Protein AF-A0AB74BL96-F1 (afdb_monomer)

Structure (mmCIF, N/CA/C/O backbone):
data_AF-A0AB74BL96-F1
#
_entry.id   AF-A0AB74BL96-F1
#
loop_
_atom_site.group_PDB
_atom_site.id
_atom_site.type_symbol
_atom_site.label_atom_id
_atom_site.label_alt_id
_atom_site.label_comp_id
_atom_site.label_asym_id
_atom_site.label_entity_id
_atom_site.label_seq_id
_atom_site.pdbx_PDB_ins_code
_atom_site.Cartn_x
_atom_site.Cartn_y
_atom_site.Cartn_z
_atom_site.occupancy
_atom_site.B_iso_or_equiv
_atom_site.auth_seq_id
_atom_site.auth_comp_id
_atom_site.auth_asym_id
_atom_site.auth_atom_id
_atom_site.pdbx_PDB_model_num
ATOM 1 N N . ARG A 1 1 ? 13.165 -15.440 -4.299 1.00 39.16 1 ARG A N 1
ATOM 2 C CA . ARG A 1 1 ? 14.450 -15.121 -3.633 1.00 39.16 1 ARG A CA 1
ATOM 3 C C . ARG A 1 1 ? 14.889 -13.724 -4.081 1.00 39.16 1 ARG A C 1
ATOM 5 O O . ARG A 1 1 ? 15.359 -13.580 -5.199 1.00 39.16 1 ARG A O 1
ATOM 12 N N . TRP A 1 2 ? 14.602 -12.688 -3.284 1.00 41.88 2 TRP A N 1
ATOM 13 C CA . TRP A 1 2 ? 15.051 -11.309 -3.534 1.00 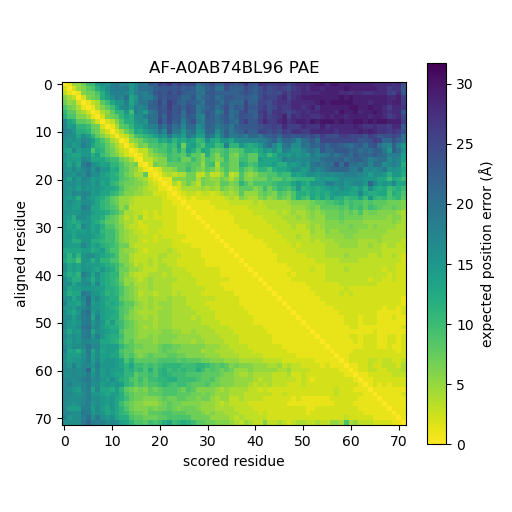41.88 2 TRP A CA 1
ATOM 14 C C . TRP A 1 2 ? 16.458 -11.171 -2.961 1.00 41.88 2 TRP A C 1
ATOM 16 O O . TRP A 1 2 ? 16.610 -11.034 -1.755 1.00 41.88 2 TRP A O 1
ATOM 26 N N . THR A 1 3 ? 17.487 -11.296 -3.791 1.00 41.91 3 THR A N 1
ATOM 27 C CA . THR A 1 3 ? 18.868 -11.144 -3.319 1.00 41.91 3 THR A CA 1
ATOM 28 C C . THR A 1 3 ? 19.375 -9.760 -3.667 1.00 41.91 3 THR A C 1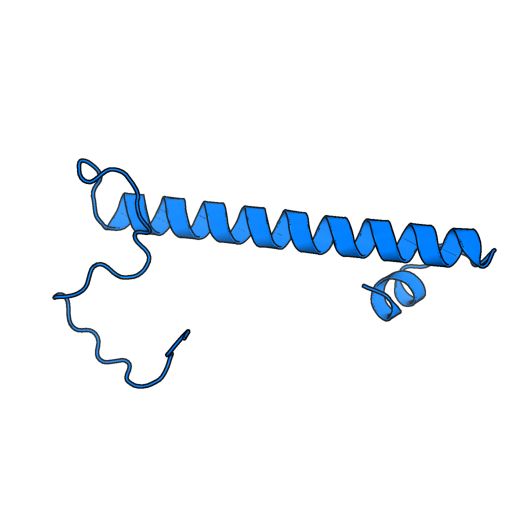
ATOM 30 O O . THR A 1 3 ? 19.756 -9.488 -4.804 1.00 41.91 3 THR A O 1
ATOM 33 N N . TRP A 1 4 ? 19.360 -8.915 -2.638 1.00 42.56 4 TRP A N 1
ATOM 34 C CA . TRP A 1 4 ? 20.150 -7.692 -2.527 1.00 42.56 4 TRP A CA 1
ATOM 35 C C . TRP A 1 4 ? 21.600 -7.981 -2.085 1.00 42.56 4 TRP A C 1
ATOM 37 O O . TRP A 1 4 ? 22.343 -7.055 -1.797 1.00 42.56 4 TRP A O 1
ATOM 47 N N . ASP A 1 5 ? 22.039 -9.243 -2.073 1.00 35.72 5 ASP A N 1
ATOM 48 C CA . ASP A 1 5 ? 23.427 -9.604 -1.785 1.00 35.72 5 ASP A CA 1
ATOM 49 C C . ASP A 1 5 ? 24.235 -9.740 -3.082 1.00 35.72 5 ASP A C 1
ATOM 51 O O . ASP A 1 5 ? 23.917 -10.563 -3.946 1.00 35.72 5 ASP A O 1
ATOM 55 N N . ARG A 1 6 ? 25.314 -8.945 -3.171 1.00 34.12 6 ARG A N 1
ATOM 56 C CA . ARG A 1 6 ? 26.260 -8.765 -4.298 1.00 34.12 6 ARG A CA 1
ATOM 57 C C . ARG A 1 6 ? 25.839 -7.737 -5.356 1.00 34.12 6 ARG A C 1
ATOM 59 O O . ARG A 1 6 ? 25.694 -8.035 -6.543 1.00 34.12 6 ARG A O 1
ATOM 66 N N . TYR A 1 7 ? 25.700 -6.485 -4.921 1.00 46.94 7 TYR A N 1
ATOM 67 C CA . TYR A 1 7 ? 25.714 -5.321 -5.806 1.00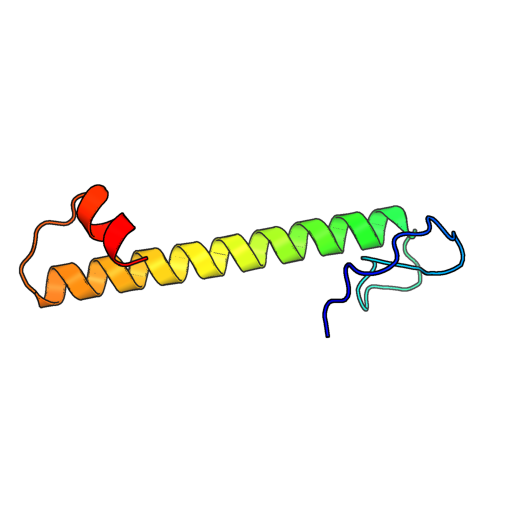 46.94 7 TYR A CA 1
ATOM 68 C C . TYR A 1 7 ? 27.099 -5.158 -6.453 1.00 46.94 7 TYR A C 1
ATOM 70 O O . TYR A 1 7 ? 28.024 -4.604 -5.867 1.00 46.94 7 TYR A O 1
ATOM 78 N N . THR A 1 8 ? 27.227 -5.633 -7.687 1.00 45.31 8 THR A N 1
ATOM 79 C CA . THR A 1 8 ? 28.203 -5.135 -8.656 1.00 45.31 8 THR A CA 1
ATOM 80 C C . THR A 1 8 ? 27.405 -4.616 -9.846 1.00 45.31 8 THR A C 1
ATOM 82 O O . THR A 1 8 ? 26.518 -5.306 -10.358 1.00 45.31 8 THR A O 1
ATOM 85 N N . GLY A 1 9 ? 27.634 -3.357 -10.222 1.00 45.78 9 GLY A N 1
ATOM 86 C CA . GLY A 1 9 ? 26.943 -2.665 -11.314 1.00 45.78 9 GLY A CA 1
ATOM 87 C C . GLY A 1 9 ? 27.328 -3.208 -12.690 1.00 45.78 9 GLY A C 1
ATOM 88 O O . GLY A 1 9 ? 27.853 -2.475 -13.521 1.00 45.78 9 GLY A O 1
ATOM 89 N N . ASP A 1 10 ? 27.117 -4.501 -12.925 1.00 50.69 10 ASP A N 1
ATOM 90 C CA . ASP A 1 10 ? 27.379 -5.138 -14.207 1.00 50.69 10 ASP A CA 1
ATOM 91 C C . ASP A 1 10 ? 26.201 -4.894 -15.167 1.00 50.69 10 ASP A C 1
ATOM 93 O O . ASP A 1 10 ? 25.058 -5.291 -14.914 1.00 50.69 10 ASP A O 1
ATOM 97 N N . ARG A 1 11 ? 26.498 -4.232 -16.292 1.00 54.31 11 ARG A N 1
ATOM 98 C CA . ARG A 1 11 ? 25.553 -3.846 -17.355 1.00 54.31 11 ARG A CA 1
ATOM 99 C C . ARG A 1 11 ? 24.965 -5.044 -18.116 1.00 54.31 11 ARG A C 1
ATOM 101 O O . ARG A 1 11 ? 24.081 -4.855 -18.944 1.00 54.31 11 ARG A O 1
ATOM 108 N N . ARG A 1 12 ? 25.424 -6.270 -17.842 1.00 57.72 12 ARG A N 1
ATOM 109 C CA . ARG A 1 12 ? 24.995 -7.513 -18.514 1.00 57.72 12 ARG A CA 1
ATOM 110 C C . ARG A 1 12 ? 23.637 -8.062 -18.057 1.00 57.72 12 ARG A C 1
ATOM 112 O O . ARG A 1 12 ? 23.202 -9.092 -18.559 1.00 57.72 12 ARG A O 1
ATOM 119 N N . CYS A 1 13 ? 22.956 -7.410 -17.111 1.00 59.69 13 CYS A N 1
ATOM 120 C CA . CYS A 1 13 ? 21.670 -7.875 -16.588 1.00 59.69 13 CYS A CA 1
ATOM 121 C C . CYS A 1 13 ? 20.585 -6.787 -16.660 1.00 59.69 13 CYS A C 1
ATOM 123 O O . CYS A 1 13 ? 20.695 -5.724 -16.050 1.00 59.69 13 CYS A O 1
ATOM 125 N N . HIS A 1 14 ? 19.493 -7.068 -17.379 1.00 60.50 14 HIS A N 1
ATOM 126 C CA . HIS A 1 14 ? 18.323 -6.187 -17.483 1.00 60.50 14 HIS A CA 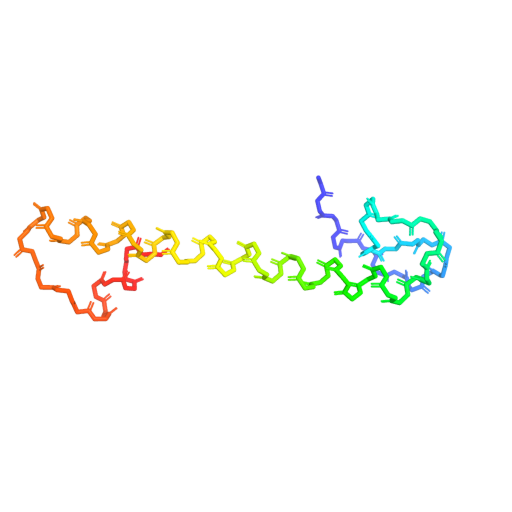1
ATOM 127 C C . HIS A 1 14 ? 17.474 -6.235 -16.198 1.00 60.50 14 HIS A C 1
ATOM 129 O O . HIS A 1 14 ? 16.375 -6.790 -16.161 1.00 60.50 14 HIS A O 1
ATOM 135 N N . ARG A 1 15 ? 18.007 -5.682 -15.100 1.00 61.03 15 ARG A N 1
ATOM 136 C CA . ARG A 1 15 ? 17.324 -5.632 -13.796 1.00 61.03 15 ARG A CA 1
ATOM 137 C C . ARG A 1 15 ? 16.150 -4.661 -13.828 1.00 61.03 15 ARG A C 1
ATOM 139 O O . ARG A 1 15 ? 16.205 -3.639 -14.503 1.00 61.03 15 ARG A O 1
ATOM 146 N N . GLY A 1 16 ? 15.101 -4.966 -13.067 1.00 60.72 16 GLY A N 1
ATOM 147 C CA . GLY A 1 16 ? 13.947 -4.078 -12.906 1.00 60.72 16 GLY A CA 1
ATOM 148 C C . GLY A 1 16 ? 13.081 -3.913 -14.156 1.00 60.72 16 GLY A C 1
ATOM 149 O O . GLY A 1 16 ? 12.130 -3.158 -14.096 1.00 60.72 16 GLY A O 1
ATOM 150 N N . ALA A 1 17 ? 13.358 -4.609 -15.262 1.00 62.25 17 ALA A N 1
ATOM 151 C CA . ALA A 1 17 ? 12.590 -4.464 -16.498 1.00 62.25 17 ALA A CA 1
ATOM 152 C C . ALA A 1 17 ? 11.221 -5.175 -16.469 1.00 62.25 17 ALA A C 1
ATOM 154 O O . ALA A 1 17 ? 10.349 -4.829 -17.259 1.00 62.25 17 ALA A O 1
ATOM 155 N N . MET A 1 18 ? 11.021 -6.147 -15.562 1.00 69.19 18 MET A N 1
ATOM 156 C CA . MET A 1 18 ? 9.873 -7.078 -15.560 1.00 69.19 18 MET A CA 1
ATOM 157 C C . MET A 1 18 ? 9.680 -7.773 -16.936 1.00 69.19 18 MET A C 1
ATOM 159 O O . MET A 1 18 ? 10.441 -7.537 -17.870 1.00 69.19 18 MET A O 1
ATOM 163 N N . GLN A 1 19 ? 8.714 -8.690 -17.081 1.00 68.31 19 GLN A N 1
ATOM 164 C CA . GLN A 1 19 ? 8.347 -9.229 -18.405 1.00 68.31 19 GLN A CA 1
ATOM 165 C C . GLN A 1 19 ? 7.478 -8.206 -19.159 1.00 68.31 19 GLN A C 1
ATOM 167 O O . GLN A 1 19 ? 6.276 -8.394 -19.323 1.00 68.31 19 GLN A O 1
ATOM 172 N N . LEU A 1 20 ? 8.076 -7.067 -19.509 1.00 72.19 20 LEU A N 1
ATOM 173 C CA . LEU A 1 20 ? 7.472 -6.018 -20.333 1.00 72.19 20 LEU A CA 1
ATOM 174 C C . LEU A 1 20 ? 7.979 -6.133 -21.772 1.00 72.19 20 LEU A C 1
ATOM 176 O O . LEU A 1 20 ? 8.971 -6.816 -22.020 1.00 72.19 20 LEU A O 1
ATOM 180 N N . ASP A 1 21 ? 7.302 -5.457 -22.699 1.00 76.25 21 ASP A N 1
ATOM 181 C CA . ASP A 1 21 ? 7.600 -5.538 -24.128 1.00 76.25 21 ASP A CA 1
ATOM 182 C C . ASP A 1 21 ? 9.101 -5.327 -24.424 1.00 76.25 21 ASP A C 1
ATOM 184 O O . ASP A 1 21 ? 9.743 -4.368 -23.974 1.00 76.25 21 ASP A O 1
ATOM 188 N N . GLY A 1 22 ? 9.667 -6.278 -25.169 1.00 71.38 22 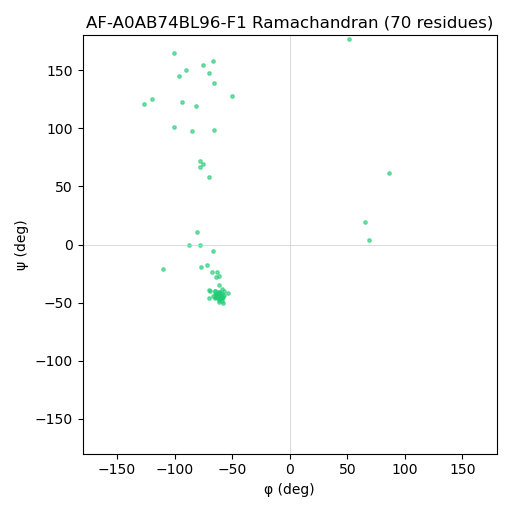GLY A N 1
ATOM 189 C CA . GLY A 1 22 ? 11.058 -6.280 -25.604 1.00 71.38 22 GLY A CA 1
ATOM 190 C C . GLY A 1 22 ? 11.394 -5.113 -26.531 1.00 71.38 22 GLY A C 1
ATOM 191 O O . GLY A 1 22 ? 12.555 -4.707 -26.569 1.00 71.38 22 GLY A O 1
ATOM 192 N N . SER A 1 23 ? 10.387 -4.544 -27.206 1.00 83.50 23 SER A N 1
ATOM 193 C CA . SER A 1 23 ? 10.524 -3.386 -28.098 1.00 83.50 23 SER A CA 1
ATOM 194 C C . SER A 1 23 ? 10.891 -2.087 -27.363 1.00 83.50 23 SER A C 1
ATOM 196 O O . SER A 1 23 ? 11.486 -1.191 -27.956 1.00 83.50 23 SER A O 1
ATOM 198 N N . LEU A 1 24 ? 10.582 -1.998 -26.064 1.00 82.19 24 LEU A N 1
ATOM 199 C CA . LEU A 1 24 ? 10.858 -0.823 -25.238 1.00 82.19 24 LEU A CA 1
ATOM 200 C C . LEU A 1 24 ? 12.342 -0.726 -24.865 1.00 82.19 24 LEU A C 1
ATOM 202 O O . LEU A 1 24 ? 13.051 -1.731 -24.739 1.00 82.19 24 LEU A O 1
ATOM 206 N N . SER A 1 25 ? 12.824 0.484 -24.595 1.00 85.62 25 SER A N 1
ATOM 207 C CA . SER A 1 25 ? 14.155 0.649 -24.012 1.00 85.62 25 SER A CA 1
ATOM 208 C C . SER A 1 25 ? 14.210 0.077 -22.586 1.00 85.62 25 SER A C 1
ATOM 210 O O . SER A 1 25 ? 13.202 -0.055 -21.882 1.00 85.62 25 SER A O 1
ATOM 212 N N . LEU A 1 26 ? 15.417 -0.258 -22.115 1.00 79.69 26 LEU A N 1
ATOM 213 C CA . LEU A 1 26 ? 15.614 -0.740 -20.743 1.00 79.69 26 LEU A CA 1
ATOM 214 C C . LEU A 1 26 ? 15.092 0.268 -19.703 1.00 79.69 26 LEU A C 1
ATOM 216 O O . LEU A 1 26 ? 14.459 -0.139 -18.730 1.00 79.69 26 LEU A O 1
ATOM 220 N N . THR A 1 27 ? 15.319 1.561 -19.935 1.00 81.88 27 THR A N 1
ATOM 221 C CA . THR A 1 27 ? 14.897 2.658 -19.052 1.00 81.88 27 THR A CA 1
ATOM 222 C C . THR A 1 27 ? 13.378 2.774 -18.965 1.00 81.88 27 THR A C 1
ATOM 224 O O . THR A 1 27 ? 12.830 2.929 -17.870 1.00 81.88 27 THR A O 1
ATOM 227 N N . GLU A 1 28 ? 12.672 2.656 -20.091 1.00 82.19 28 GLU A N 1
ATOM 228 C CA . GLU A 1 28 ? 11.204 2.672 -20.111 1.00 82.19 28 GLU A CA 1
ATOM 229 C C . GLU A 1 28 ? 10.631 1.475 -19.359 1.00 82.19 28 GLU A C 1
ATOM 231 O O . GLU A 1 28 ? 9.764 1.642 -18.499 1.00 82.19 28 GLU A O 1
ATOM 236 N N . ARG A 1 29 ? 11.172 0.274 -19.595 1.00 81.06 29 ARG A N 1
ATOM 237 C CA . ARG A 1 29 ? 10.755 -0.927 -18.859 1.00 81.06 29 ARG A CA 1
ATOM 238 C C . ARG A 1 29 ? 10.973 -0.787 -17.355 1.00 81.06 29 ARG A C 1
ATOM 240 O O . ARG A 1 29 ? 10.078 -1.101 -16.575 1.00 81.06 29 ARG A O 1
ATOM 247 N N . GLN A 1 30 ? 12.133 -0.282 -16.940 1.00 83.38 30 GLN A N 1
ATOM 248 C CA . GLN A 1 30 ? 12.436 -0.036 -15.527 1.00 83.38 30 GLN A CA 1
ATOM 249 C C . GLN A 1 30 ? 11.480 0.984 -14.898 1.00 83.38 30 GLN A C 1
ATOM 251 O O . GLN A 1 30 ? 11.005 0.778 -13.780 1.00 83.38 30 GLN A O 1
ATOM 256 N N . SER A 1 31 ? 11.145 2.047 -15.629 1.00 84.50 31 SER A N 1
ATOM 257 C CA . SER A 1 31 ? 10.222 3.091 -15.168 1.00 84.50 31 SER A CA 1
ATOM 258 C C . SER A 1 31 ? 8.794 2.559 -15.015 1.00 84.50 31 SER A C 1
ATOM 260 O O . SER A 1 31 ? 8.140 2.782 -13.994 1.00 84.50 31 SER A O 1
ATOM 262 N N . LEU A 1 32 ? 8.321 1.780 -15.993 1.00 84.50 32 LEU A N 1
ATOM 263 C CA . LEU A 1 32 ? 7.015 1.119 -15.954 1.00 84.50 32 LEU A CA 1
ATOM 264 C C . LEU A 1 32 ? 6.919 0.101 -14.813 1.00 84.50 32 LEU A C 1
ATOM 266 O O . LEU A 1 32 ? 5.914 0.060 -14.100 1.00 84.50 32 LEU A O 1
ATOM 270 N N . ALA A 1 33 ? 7.968 -0.692 -14.604 1.00 81.88 33 ALA A N 1
ATOM 271 C CA . ALA A 1 33 ? 8.046 -1.641 -13.502 1.00 81.88 33 ALA A CA 1
ATOM 272 C C . ALA A 1 33 ? 8.037 -0.951 -12.130 1.00 81.88 33 ALA A C 1
ATOM 274 O O . ALA A 1 33 ? 7.340 -1.401 -11.212 1.00 81.88 33 ALA A O 1
ATOM 275 N N . ALA A 1 34 ? 8.774 0.155 -11.988 1.00 87.25 34 ALA A N 1
ATOM 276 C CA . ALA A 1 34 ? 8.781 0.962 -10.772 1.00 87.25 34 ALA A CA 1
ATOM 277 C C . ALA A 1 34 ? 7.387 1.535 -10.483 1.00 87.25 34 ALA A C 1
ATOM 279 O O . ALA A 1 34 ? 6.876 1.353 -9.374 1.00 87.25 34 ALA A O 1
ATOM 280 N N . ARG A 1 35 ? 6.735 2.127 -11.496 1.00 87.25 35 ARG A N 1
ATOM 281 C CA . ARG A 1 35 ? 5.363 2.646 -11.391 1.00 87.25 35 ARG A CA 1
ATOM 282 C C . ARG A 1 35 ? 4.380 1.554 -10.973 1.00 87.25 35 ARG A C 1
ATOM 284 O O . ARG A 1 35 ? 3.674 1.718 -9.984 1.00 87.25 35 ARG A O 1
ATOM 291 N N . ARG A 1 36 ? 4.401 0.401 -11.648 1.00 85.12 36 ARG A N 1
ATOM 292 C CA . ARG A 1 36 ? 3.540 -0.742 -11.305 1.00 85.12 36 ARG A CA 1
ATOM 293 C C . ARG A 1 36 ? 3.762 -1.207 -9.867 1.00 85.12 36 ARG A C 1
ATOM 295 O O . ARG A 1 36 ? 2.807 -1.473 -9.145 1.00 85.12 36 ARG A O 1
ATOM 302 N N . THR A 1 37 ? 5.017 -1.324 -9.438 1.00 87.62 37 THR A N 1
ATOM 303 C CA . THR A 1 37 ? 5.338 -1.768 -8.073 1.00 87.62 37 THR A CA 1
ATOM 304 C C . THR A 1 37 ? 4.844 -0.759 -7.037 1.00 87.62 37 THR A C 1
ATOM 306 O O . THR A 1 37 ? 4.319 -1.153 -5.996 1.00 87.62 37 THR A O 1
ATOM 309 N N . HIS A 1 38 ? 4.984 0.535 -7.320 1.00 89.94 38 HIS A N 1
ATOM 310 C CA . HIS A 1 38 ? 4.453 1.602 -6.483 1.00 89.94 38 HIS A CA 1
ATOM 311 C C . HIS A 1 38 ? 2.923 1.525 -6.383 1.00 89.94 38 HIS A C 1
ATOM 313 O O . HIS A 1 38 ? 2.399 1.454 -5.275 1.00 89.94 38 HIS A O 1
ATOM 319 N N . GLU A 1 39 ? 2.212 1.406 -7.507 1.00 88.62 39 GLU A N 1
ATOM 320 C CA . GLU A 1 39 ? 0.751 1.236 -7.533 1.00 88.62 39 GLU A CA 1
ATOM 321 C C . GLU A 1 39 ? 0.289 0.010 -6.734 1.00 88.62 39 GLU A C 1
ATOM 323 O O . GLU A 1 39 ? -0.667 0.091 -5.964 1.00 88.62 39 GLU A O 1
ATOM 328 N N . LEU A 1 40 ? 0.977 -1.128 -6.875 1.00 89.81 40 LEU A N 1
ATOM 329 C CA . LEU A 1 40 ? 0.665 -2.341 -6.115 1.00 89.81 40 LEU A CA 1
ATOM 330 C C . LEU A 1 40 ? 0.860 -2.142 -4.611 1.00 89.81 40 LEU A C 1
ATOM 332 O O . LEU A 1 40 ? 0.010 -2.565 -3.827 1.00 89.81 40 LEU A O 1
ATOM 336 N N . ARG A 1 41 ? 1.944 -1.472 -4.200 1.00 92.75 41 ARG A N 1
ATOM 337 C CA . ARG A 1 41 ? 2.166 -1.122 -2.790 1.00 92.75 41 ARG A CA 1
ATOM 338 C C . ARG A 1 41 ? 1.079 -0.185 -2.275 1.00 92.75 41 ARG A C 1
ATOM 340 O O . ARG A 1 41 ? 0.550 -0.436 -1.200 1.00 92.75 41 ARG A O 1
ATOM 347 N N . HIS A 1 42 ? 0.701 0.829 -3.051 1.00 95.12 42 HIS A N 1
ATOM 348 C CA . HIS A 1 42 ? -0.385 1.740 -2.694 1.00 95.12 42 HIS A CA 1
ATOM 349 C C . HIS A 1 42 ? -1.710 1.001 -2.493 1.00 95.12 42 HIS A C 1
ATOM 351 O O . HIS A 1 42 ? -2.335 1.162 -1.447 1.00 95.12 42 HIS A O 1
ATOM 357 N N . LYS A 1 43 ? -2.091 0.122 -3.428 1.00 93.88 43 LYS A N 1
ATOM 358 C CA . LYS A 1 43 ? -3.303 -0.708 -3.311 1.00 93.88 43 LYS A CA 1
ATOM 359 C C . LYS A 1 43 ? -3.267 -1.621 -2.084 1.00 93.88 43 LYS A C 1
ATOM 361 O O . LYS A 1 43 ? -4.274 -1.764 -1.394 1.00 93.88 43 LYS A O 1
ATOM 366 N N . ALA A 1 44 ? -2.116 -2.228 -1.791 1.00 93.94 44 ALA A N 1
ATOM 367 C CA . ALA A 1 44 ? -1.952 -3.074 -0.611 1.00 93.94 44 ALA A CA 1
ATOM 368 C C . ALA A 1 44 ? -2.101 -2.271 0.692 1.00 93.94 44 ALA A C 1
ATOM 370 O O . ALA A 1 44 ? -2.824 -2.699 1.592 1.00 93.94 44 ALA A O 1
ATOM 371 N N . THR A 1 45 ? -1.473 -1.095 0.779 1.00 97.00 45 THR A N 1
ATOM 372 C CA . THR A 1 45 ? -1.618 -0.182 1.922 1.00 97.00 45 THR A CA 1
ATOM 373 C C . THR A 1 45 ? -3.067 0.264 2.097 1.00 97.00 45 THR A C 1
ATOM 375 O O . THR A 1 45 ? -3.600 0.204 3.202 1.00 97.00 45 THR A O 1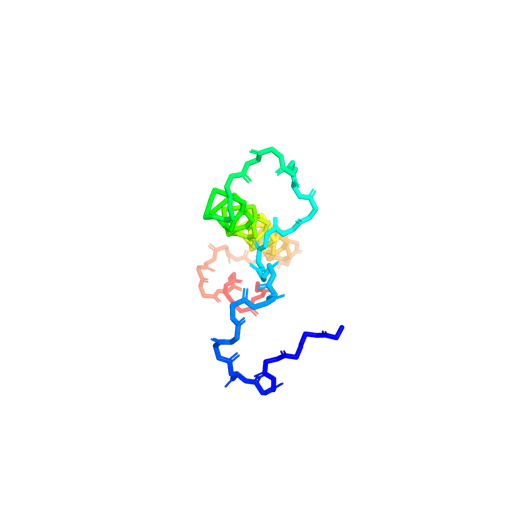
ATOM 378 N N . GLU A 1 46 ? -3.743 0.643 1.014 1.00 97.81 46 GLU A N 1
ATOM 379 C CA . GLU A 1 46 ? -5.151 1.040 1.055 1.00 97.81 46 GLU A CA 1
ATOM 380 C C . GLU A 1 46 ? -6.049 -0.103 1.556 1.00 97.81 46 GLU A C 1
ATOM 382 O O . GLU A 1 46 ? -6.913 0.104 2.408 1.00 97.81 46 GLU A O 1
ATOM 387 N N . SER A 1 47 ? -5.806 -1.332 1.088 1.00 97.31 47 SER A N 1
ATOM 388 C CA . SER A 1 47 ? -6.536 -2.517 1.547 1.00 97.31 47 SER A CA 1
ATOM 389 C C . SER A 1 47 ? -6.351 -2.768 3.046 1.00 97.31 47 SER A C 1
ATOM 391 O O . SER A 1 47 ? -7.321 -3.113 3.723 1.00 97.31 47 SER A O 1
ATOM 393 N N . LYS A 1 48 ? -5.135 -2.584 3.576 1.00 97.62 48 LYS A N 1
ATOM 394 C CA . LYS A 1 48 ? -4.845 -2.713 5.014 1.00 97.62 48 LYS A CA 1
ATOM 395 C C . LYS A 1 48 ? -5.571 -1.656 5.835 1.00 97.62 48 LYS A C 1
ATOM 397 O O . LYS A 1 48 ? -6.240 -2.001 6.802 1.00 97.62 48 LYS A O 1
ATOM 402 N N . ILE A 1 49 ? -5.530 -0.397 5.398 1.00 98.12 49 ILE A N 1
ATOM 403 C CA . ILE A 1 49 ? -6.262 0.699 6.049 1.00 98.12 49 ILE A CA 1
ATOM 404 C C . ILE A 1 49 ? -7.767 0.399 6.065 1.00 98.12 49 ILE A C 1
ATOM 406 O O . ILE A 1 49 ? -8.405 0.496 7.111 1.00 98.12 49 ILE A O 1
ATOM 410 N N . ARG A 1 50 ? -8.342 -0.043 4.937 1.00 98.31 50 ARG A N 1
ATOM 411 C CA . ARG A 1 50 ? -9.762 -0.434 4.863 1.00 98.31 50 ARG A CA 1
ATOM 412 C C . ARG A 1 50 ? -10.105 -1.612 5.780 1.00 98.31 50 ARG A C 1
ATOM 414 O O . ARG A 1 50 ? -11.225 -1.679 6.282 1.00 98.31 50 ARG A O 1
ATOM 421 N N . ALA A 1 51 ? -9.194 -2.563 5.972 1.00 98.25 51 ALA A N 1
ATOM 422 C CA . ALA A 1 51 ? -9.386 -3.667 6.913 1.00 98.25 51 ALA A CA 1
ATOM 423 C C . ALA A 1 51 ? -9.332 -3.185 8.373 1.00 98.25 51 ALA A C 1
ATOM 425 O O . ALA A 1 51 ? -10.236 -3.504 9.139 1.00 98.25 51 ALA A O 1
ATOM 426 N N . ALA A 1 52 ? -8.351 -2.349 8.723 1.00 97.81 52 ALA A N 1
ATOM 427 C CA . ALA A 1 52 ? -8.221 -1.747 10.049 1.00 97.81 52 ALA A CA 1
ATOM 428 C C . ALA A 1 52 ? -9.458 -0.919 10.437 1.00 97.81 52 ALA A C 1
ATOM 430 O O . ALA A 1 52 ? -9.962 -1.044 11.551 1.00 97.81 52 ALA A O 1
ATOM 431 N N . CYS A 1 53 ? -9.998 -0.121 9.508 1.00 98.00 53 CYS A N 1
ATOM 432 C CA . CYS A 1 53 ? -11.230 0.630 9.752 1.00 98.00 53 CYS A CA 1
ATOM 433 C C . CYS A 1 53 ? -12.419 -0.293 10.045 1.00 98.00 53 CYS A C 1
ATOM 435 O O . CYS A 1 53 ? -13.123 -0.070 11.027 1.00 98.00 53 CYS A O 1
ATOM 437 N N . ARG A 1 54 ? -12.617 -1.345 9.237 1.00 97.94 54 ARG A N 1
ATOM 438 C CA . ARG A 1 54 ? -13.690 -2.328 9.468 1.00 97.94 54 ARG A CA 1
ATOM 439 C C . ARG A 1 54 ? -13.54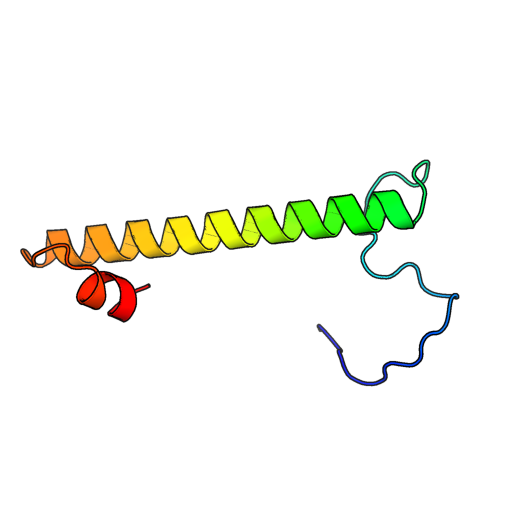6 -2.997 10.832 1.00 97.94 54 ARG A C 1
ATOM 441 O O . ARG A 1 54 ? -14.489 -3.009 11.608 1.00 97.94 54 ARG A O 1
ATOM 448 N N . GLN A 1 55 ? -12.334 -3.428 11.173 1.00 97.75 55 GLN A N 1
ATOM 449 C CA . GLN A 1 55 ? -12.052 -4.043 12.466 1.00 97.75 55 GLN A CA 1
ATOM 450 C C . GLN A 1 55 ? -12.373 -3.117 13.655 1.00 97.75 55 GLN A C 1
ATOM 452 O O . GLN A 1 55 ? -12.864 -3.588 14.678 1.00 97.75 55 GLN A O 1
ATOM 457 N N . LEU A 1 56 ? -12.101 -1.812 13.552 1.00 97.50 56 LEU A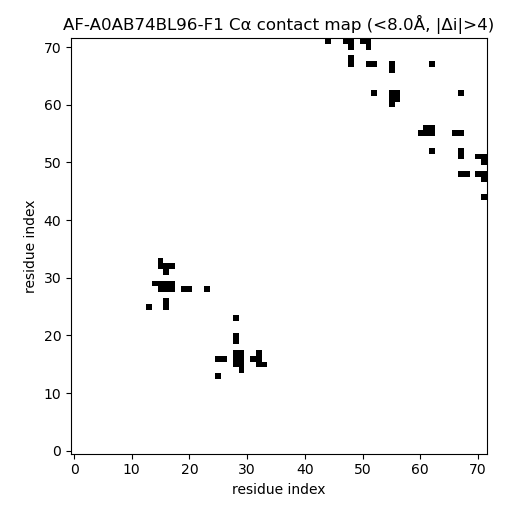 N 1
ATOM 458 C CA . LEU A 1 56 ? -12.459 -0.850 14.604 1.00 97.50 56 LEU A CA 1
ATOM 459 C C . LEU A 1 56 ? -13.971 -0.643 14.706 1.00 97.50 56 LEU A C 1
ATOM 461 O O . LEU A 1 56 ? -14.492 -0.574 15.819 1.00 97.50 56 LEU A O 1
ATOM 465 N N . GLN A 1 57 ? -14.664 -0.577 13.568 1.00 97.50 57 GLN A N 1
ATOM 466 C CA . GLN A 1 57 ? -16.122 -0.453 13.520 1.00 97.50 57 GLN A CA 1
ATOM 467 C C . GLN A 1 57 ? -16.810 -1.669 14.141 1.00 97.50 57 GLN A C 1
ATOM 469 O O . GLN A 1 57 ? -17.690 -1.492 14.980 1.00 97.50 57 GLN A O 1
ATOM 474 N N . ASP A 1 58 ? -16.353 -2.880 13.816 1.00 97.38 58 ASP A N 1
ATOM 475 C CA . ASP A 1 58 ? -16.877 -4.130 14.381 1.00 97.38 58 ASP A CA 1
ATOM 476 C C . ASP A 1 58 ? -16.688 -4.195 15.909 1.00 97.38 58 ASP A C 1
ATOM 478 O O . ASP A 1 58 ? -17.463 -4.829 16.620 1.00 97.38 58 ASP A O 1
ATOM 482 N N . GLN A 1 59 ? -15.675 -3.499 16.437 1.00 95.81 59 GLN A N 1
ATOM 483 C CA . GLN A 1 59 ? -15.415 -3.368 17.876 1.00 95.81 59 GLN A CA 1
ATOM 484 C C . GLN A 1 59 ? -16.159 -2.192 18.533 1.00 95.81 59 GLN A C 1
ATOM 486 O O . GLN A 1 59 ? -15.969 -1.954 19.726 1.00 95.81 59 GLN A O 1
ATOM 491 N N . GLY A 1 60 ? -16.940 -1.412 17.777 1.00 96.12 60 GLY A N 1
ATOM 492 C CA . GLY A 1 60 ? -17.595 -0.193 18.265 1.00 96.12 60 GLY A CA 1
ATOM 493 C C . GLY A 1 60 ? -16.619 0.923 18.660 1.00 96.12 60 GLY A C 1
ATOM 494 O O . GLY A 1 60 ? -16.974 1.817 19.427 1.00 96.12 60 GLY A O 1
ATOM 495 N N . LYS A 1 61 ? -15.371 0.872 18.178 1.00 94.94 61 LYS A N 1
ATOM 496 C CA . LYS A 1 61 ? -14.323 1.845 18.508 1.00 94.94 61 LYS A CA 1
ATOM 497 C C . LYS A 1 61 ? -14.318 3.009 17.522 1.00 94.94 61 LYS A C 1
ATOM 499 O O . LYS A 1 61 ? -14.620 2.861 16.340 1.00 94.94 61 LYS A O 1
ATOM 504 N N . ALA A 1 62 ? -13.899 4.175 18.007 1.00 94.06 62 ALA A N 1
ATOM 505 C CA . ALA A 1 62 ? -13.743 5.358 17.172 1.00 94.06 62 ALA A CA 1
ATOM 506 C C . ALA A 1 62 ? -12.628 5.177 16.122 1.00 94.06 62 ALA A C 1
ATOM 508 O O . ALA A 1 62 ? -11.539 4.677 16.419 1.00 94.06 62 ALA A O 1
ATOM 509 N N . LEU A 1 63 ? -12.880 5.656 14.900 1.00 95.62 63 LEU A N 1
ATOM 510 C CA . LEU A 1 63 ? -11.923 5.663 13.789 1.00 95.62 63 LEU A CA 1
ATOM 511 C C . LEU A 1 63 ? -10.903 6.798 13.934 1.00 95.62 63 LEU A C 1
ATOM 513 O O . LEU A 1 63 ? -10.934 7.790 13.210 1.00 95.62 63 LEU A O 1
ATOM 517 N N . VAL A 1 64 ? -9.990 6.656 14.891 1.00 96.81 64 VAL A N 1
ATOM 518 C CA . VAL A 1 64 ? -8.897 7.613 15.107 1.00 96.81 64 VAL A CA 1
ATOM 519 C C . VAL A 1 64 ? -7.613 7.156 14.418 1.00 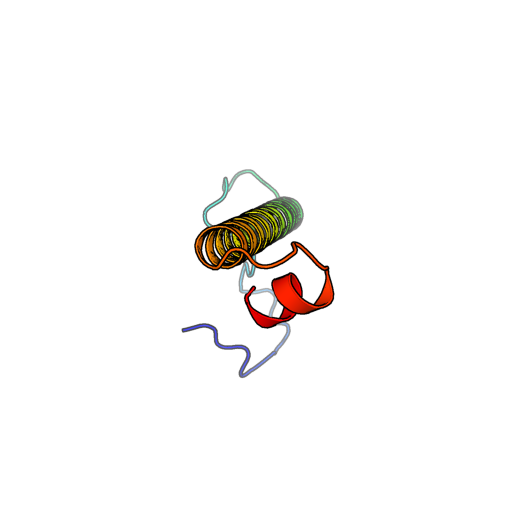96.81 64 VAL A C 1
ATOM 521 O O . VAL A 1 64 ? -7.303 5.965 14.367 1.00 96.81 64 VAL A O 1
ATOM 524 N N . ARG A 1 65 ? -6.825 8.115 13.909 1.00 96.25 65 ARG A N 1
ATOM 525 C CA . ARG A 1 65 ? -5.613 7.847 13.111 1.00 96.25 65 ARG A CA 1
ATOM 526 C C . ARG A 1 65 ? -4.629 6.901 13.807 1.00 96.25 65 ARG A C 1
ATOM 528 O O . ARG A 1 65 ? -4.080 6.021 13.156 1.00 96.25 65 ARG A O 1
ATOM 535 N N . SER A 1 66 ? -4.416 7.075 15.111 1.00 97.06 66 SER A N 1
ATOM 536 C CA . SER A 1 66 ? -3.525 6.224 15.911 1.00 97.06 66 SER A CA 1
ATOM 537 C C . SER A 1 66 ? -4.024 4.782 16.016 1.00 97.06 66 SER A C 1
ATOM 539 O O . SER A 1 66 ? -3.225 3.859 15.906 1.00 97.06 66 SER A O 1
ATOM 541 N N . ALA A 1 67 ? -5.334 4.578 16.170 1.00 95.62 67 ALA A N 1
ATOM 542 C CA . ALA A 1 67 ? -5.930 3.247 16.250 1.00 95.62 67 ALA A CA 1
ATOM 543 C C . ALA A 1 67 ? -5.877 2.520 14.899 1.00 95.62 67 ALA A C 1
ATOM 545 O O . ALA A 1 67 ? -5.572 1.334 14.855 1.00 95.62 67 ALA A O 1
ATOM 546 N N . ILE A 1 68 ? -6.110 3.238 13.795 1.00 96.69 68 ILE A N 1
ATOM 547 C CA . ILE A 1 68 ? -5.970 2.683 12.441 1.00 96.69 68 ILE A CA 1
ATOM 548 C C . ILE A 1 68 ? -4.507 2.303 12.177 1.00 96.69 68 ILE A C 1
ATOM 550 O O . ILE A 1 68 ? -4.239 1.203 11.705 1.00 96.69 68 ILE A O 1
ATOM 554 N N . ALA A 1 69 ? -3.559 3.179 12.526 1.00 95.69 69 ALA A N 1
ATOM 555 C CA . ALA A 1 69 ? -2.129 2.922 12.354 1.00 95.69 69 ALA A CA 1
ATOM 556 C C . ALA A 1 69 ? -1.612 1.752 13.209 1.00 95.69 69 ALA A C 1
ATOM 558 O O . ALA A 1 69 ? -0.662 1.093 12.813 1.00 95.69 69 ALA A O 1
ATOM 559 N N . ALA A 1 70 ? -2.231 1.475 14.359 1.00 95.56 70 ALA A N 1
ATOM 560 C CA . ALA A 1 70 ? -1.887 0.317 15.182 1.00 95.56 70 ALA A CA 1
ATOM 561 C C . ALA A 1 70 ? -2.346 -1.024 14.574 1.00 95.56 70 ALA A C 1
ATOM 563 O O . ALA A 1 70 ? -1.861 -2.072 14.994 1.00 95.56 70 ALA A O 1
ATOM 564 N N . LEU A 1 71 ? -3.283 -1.003 13.618 1.00 92.69 71 LEU A N 1
ATOM 565 C CA . LEU A 1 71 ? -3.890 -2.198 13.018 1.00 92.69 71 LEU A CA 1
ATOM 566 C C . LEU A 1 71 ? -3.489 -2.444 11.551 1.00 92.69 71 LEU A C 1
ATOM 568 O O . LEU A 1 71 ? -3.651 -3.566 11.072 1.00 92.69 71 LEU A O 1
ATOM 572 N N . ALA A 1 72 ? -3.019 -1.422 10.826 1.00 89.94 72 ALA A N 1
ATOM 573 C CA . ALA A 1 72 ? -2.657 -1.490 9.401 1.00 89.94 72 ALA A CA 1
ATOM 574 C C . ALA A 1 72 ? -1.159 -1.774 9.175 1.00 89.94 72 ALA A C 1
ATOM 576 O O . ALA A 1 72 ? -0.830 -2.588 8.269 1.00 89.94 72 ALA A O 1
#

Mean predicted aligned error: 9.05 Å

pLDDT: mean 80.56, std 19.29, range [34.12, 98.31]

Solvent-accessible surface area (backbone atoms only — not comparable to full-atom values): 4445 Å² total; per-residue (Å²): 135,89,74,86,74,82,90,66,96,60,86,89,56,85,70,62,24,70,102,53,73,80,89,52,54,70,67,56,28,28,51,53,38,51,51,51,53,49,52,51,50,50,53,50,52,51,53,32,46,56,49,23,49,49,55,32,52,78,67,75,44,79,94,42,73,69,62,36,64,75,61,79

Foldseek 3Di:
DDDPDDDDPDPPDLPQLPPDDPPDDSVVSNVVSVVVVVVVVVVVVVVQLVVQQVVCVVVVHDPDPVSSVVRD

Organism: NCBI:txid360921

Sequence (72 aa):
RWTWDRYTGDRRCHRGAMQLDGSLSLTERQSLAARRTHELRHKATESKIRAACRQLQDQGKALVRSAIAALA

Secondary structure (DSSP, 8-state):
----S-----TTS-TT--S--TTS-HHHHHHHHHHHHHHHHHHHHHHHHHHHHHHHHHTT----HHHHHHH-

Radius of gyration: 19.14 Å; Cα contacts (8 Å, |Δi|>4): 38; chains: 1; bounding box: 46×23×47 Å